Protein 2W6A (pdb70)

Radius of gyration: 25.17 Å; Cα contacts (8 Å, |Δi|>4): 92; chains: 2; bounding box: 71×19×52 Å

Foldseek 3Di:
DDPCPDPAHPVNVVVVVVVVVVVVVVVVVVVVVVVVVVVVVVVVVVVCVVVVVVVVVVPDD/DVVVVVVVVVVVVVVVVVVVVVVVVVVVVVVVVVVVVVVVVVVVVVVVVVVVVVVD

Organism: Rattus norvegicus (NCBI:txid10116)

Sequence (117 aa):
GPLGDGAVTLQEYLELKKKKALATSEAKVQQLMMKKVVNSSSLSDELRKKLQREIHKLQAENLQLRQPPDGAVTTLQQEYLELKKKALATSEAKKVQQLMMKKVVNSSSSLSSDEELRKKLQREIHKKKLQAENLQLRQ

Secondary structure (DSSP, 8-state):
------SS-HHHHHHHHHHHHHHHHHHHHHHHHHHHHHHHHHHHHHHHHHHHHHHHHHH--/-HHHHHHHHHHHHHHHHHHHHHHHHHHHHHHHHHHHHHHHHHHHHHHHHHHHHHT-

CATH classification: 1.20.5.170

InterPro domains:
  IPR001164 Arf GTPase activating protein [PF01412] (5-118)
  IPR001164 Arf GTPase activating protein [PR00405] (8-27)
  IPR001164 Arf GTPase activating protein [PR00405] (27-44)
  IPR001164 Arf GTPase activating protein [PR00405] (48-69)
  IPR001164 Arf GTPase activating protein [PS50115] (1-124)
  IPR001164 Arf GTPase activating protein [SM00105] (1-124)
  IPR002110 Ankyrin repeat [PF12796] (137-226)
  IPR002110 Ankyrin repeat [PS50088] (166-198)
  IPR002110 Ankyrin repeat [SM00248] (132-161)
  IPR002110 Ankyrin repeat [SM00248] (166-195)
  IPR002110 Ankyrin repeat [SM00248] (199-228)
  IPR013724 GIT, Spa2 homology (SHD) domain [PF08518] (273-301)
  IPR013724 GIT, Spa2 homology (SHD) domain [PF08518] (337-365)
  IPR013724 GIT, Spa2 homology (SHD) domain [SM00555] (273-303)
  IPR013724 GIT, Spa2 homology (SHD) domain [SM00555] (337-367)
  IPR022018 ARF GTPase-activating protein GIT1, C-terminal [PF12205] (652-764)
  IPR032352 Arf GTPase-activating protein GIT1/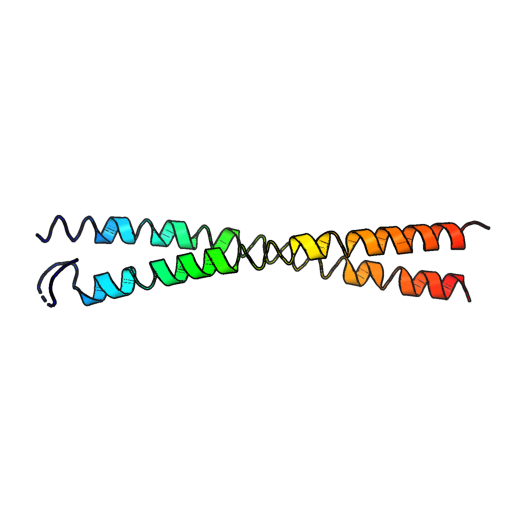2, coiled-coil domain [PF16559] (418-482)
  IPR036770 Ankyrin repeat-containing domain superfamily [G3DSA:1.25.40.20] (127-320)
  IPR036770 Ankyrin repeat-containing domain superfamily [SSF48403] (44-227)
  IPR037278 ARFGAP/RecO-like zinc finger [SSF57863] (5-120)

Solvent-accessible surface area: 8617 Å² total; per-residue (Å²): 69,26,95,98,193,51,86,6,63,61,108,69,23,90,100,6,90,153,40,21,56,85,11,90,60,98,22,129,99,18,106,133,45,13,66,61,42,46,83,76,39,128,108,15,61,120,62,32,109,128,17,91,62,68,13,97,117,63,146,125,175,144,42,63,102,19,65,100,66,33,91,105,23,93,133,41,22,56,95,13,87,64,105,10,109,92,10,76,130,60,38,57,56,25,38,68,78,20,144,93,23,68,137,69,5,98,132,28,89,56,62,3,82,124,81,160,169

GO terms:
  GO:0001771 immunological synapse formation (P, IGI)
  GO:0060996 dendritic spine development (P, IGI)
  GO:0098793 presynapse (C, EXP)
  GO:0098794 postsynapse (C, EXP)
  GO:0045202 synapse (C, EXP)
  GO:0005515 protein binding (F, IPI)
  GO:0005096 GTPase activator activity (F, IDA)
  GO:0048786 presynaptic active zone (C, IDA)
  GO:0060076 excitatory synapse (C, IDA)
  GO:0060077 inhibitory synapse (C, IDA)
  GO:0005768 endosome (C, IDA)
  GO:0014069 postsynaptic density (C, IDA)
  GO:0030425 dendrite (C, IDA)
  GO:0030426 growth cone (C, IDA)
  GO:0031267 small GTPase binding (F, IDA)
  GO:0032991 protein-containing complex (C, IDA)
  GO:0032013 negative regulation of ARF protein signal transduction (P, IDA)
  GO:0008277 regulation of G protein-coupled receptor signaling pathway (P, IDA)
  GO:0071364 cellular response to epidermal growth factor stimulus (P, IDA)
  GO:0005925 focal adhesion (C, TAS)

B-factor: mean 16.36, std 7.7, range [6.08, 68.65]

Structure (mmCIF, N/CA/C/O backbone):
data_2W6A
#
_entry.id   2W6A
#
_cell.length_a   42.927
_cell.length_b   28.962
_cell.length_c   46.262
_cell.angle_alpha   90.00
_cell.angle_beta   96.14
_cell.angle_gamma   90.00
#
_symmetry.space_group_name_H-M   'P 1 21 1'
#
loop_
_entity.id
_entity.type
_entity.pdbx_description
1 polymer 'ARF GTPASE-ACTIVATING PROTEIN GIT1'
2 water water
#
loop_
_atom_site.group_PDB
_atom_site.id
_atom_site.type_symbol
_atom_site.label_atom_id
_atom_site.label_alt_id
_atom_site.label_comp_id
_atom_site.label_asym_id
_atom_site.label_entity_id
_atom_site.label_seq_id
_atom_site.pdbx_PDB_ins_code
_atom_site.Cartn_x
_atom_site.Cartn_y
_atom_site.Cartn_z
_atom_site.occupancy
_atom_site.B_iso_or_equiv
_atom_site.auth_seq_id
_atom_site.auth_comp_id
_atom_site.auth_asym_id
_atom_site.auth_atom_id
_atom_site.pdbx_PDB_model_num
ATOM 1 N N . GLY A 1 1 ? 44.241 8.166 48.225 1.00 35.70 421 GLY A N 1
ATOM 2 C CA . GLY A 1 1 ? 43.631 7.959 49.578 1.00 34.99 421 GLY A CA 1
ATOM 3 C C . GLY A 1 1 ? 44.624 7.434 50.603 1.00 34.28 421 GLY A C 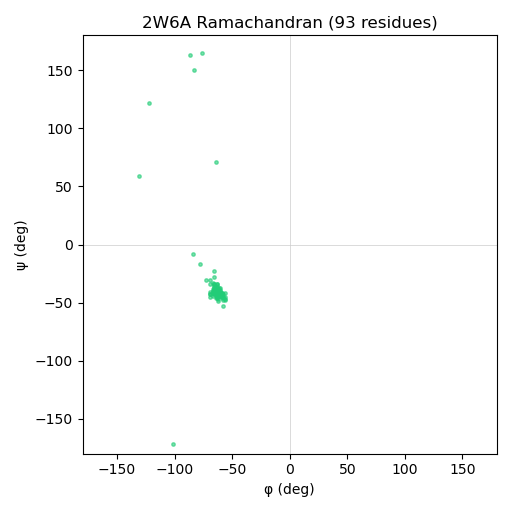1
ATOM 4 O O . GLY A 1 1 ? 45.835 7.405 50.346 1.00 35.34 421 GLY A O 1
ATOM 5 N N . PRO A 1 2 ? 44.125 7.027 51.783 1.00 32.68 422 PRO A N 1
ATOM 6 C CA . PRO A 1 2 ? 44.976 6.504 52.856 1.00 31.23 422 PRO A CA 1
ATOM 7 C C . PRO A 1 2 ? 45.433 5.073 52.565 1.00 29.33 422 PRO A C 1
ATOM 8 O O . PRO A 1 2 ? 44.867 4.407 51.688 1.00 29.55 422 PRO A O 1
ATOM 12 N N . LEU A 1 3 ? 46.446 4.608 53.288 0.50 26.42 423 LEU A N 1
ATOM 13 C CA . LEU A 1 3 ? 46.845 3.204 53.224 0.50 24.04 423 LEU A CA 1
ATOM 14 C C . LEU A 1 3 ? 45.978 2.368 54.154 0.50 23.68 423 LEU A C 1
ATOM 15 O O . LEU A 1 3 ? 45.518 2.848 55.188 0.50 22.26 423 LEU A O 1
ATOM 17 N N . GLY A 1 4 ? 45.776 1.111 53.795 0.50 24.37 424 GLY A N 1
ATOM 18 C CA . GLY A 1 4 ? 45.019 0.185 54.622 0.50 26.19 424 GLY A CA 1
ATOM 19 C C . GLY A 1 4 ? 45.707 -0.066 55.951 0.50 27.42 424 GLY A C 1
ATOM 20 O O . GLY A 1 4 ? 45.048 -0.349 56.949 0.50 27.77 424 GLY A O 1
ATOM 21 N N . ASP A 1 7 ? 46.192 3.742 60.425 1.00 33.83 427 ASP A N 1
ATOM 22 C CA . ASP A 1 7 ? 45.134 3.788 61.425 1.00 33.22 427 ASP A CA 1
ATOM 23 C C . ASP A 1 7 ? 44.687 5.239 61.666 1.00 31.42 427 ASP A C 1
ATOM 24 O O . ASP A 1 7 ? 44.759 5.744 62.793 1.00 32.09 427 ASP A O 1
ATOM 29 N N . GLY A 1 8 ? 44.215 5.900 60.606 1.00 27.88 428 GLY A N 1
ATOM 30 C CA . GLY A 1 8 ? 43.775 7.307 60.703 1.00 23.47 428 GLY A CA 1
ATOM 31 C C . GLY A 1 8 ? 42.267 7.505 60.789 1.00 19.56 428 GLY A C 1
ATOM 32 O O . GLY A 1 8 ? 41.498 6.540 60.879 1.00 19.30 428 GLY A O 1
ATOM 33 N N . ALA A 1 9 ? 41.845 8.768 60.704 1.00 15.40 429 ALA A N 1
ATOM 34 C CA . ALA A 1 9 ? 40.446 9.155 60.815 1.00 14.03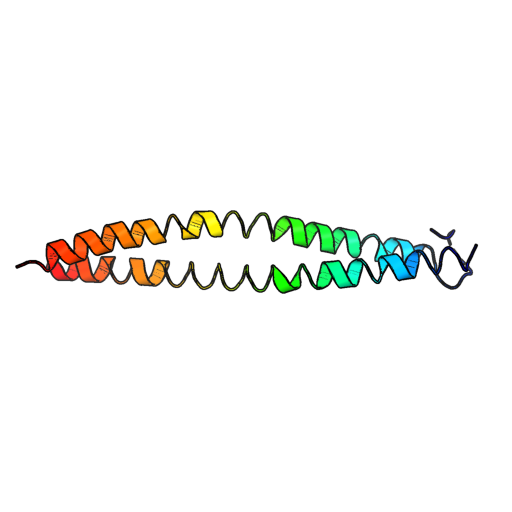 429 ALA A CA 1
ATOM 35 C C . ALA A 1 9 ? 39.602 8.622 59.652 1.00 13.28 429 ALA A C 1
ATOM 36 O O . ALA A 1 9 ? 38.399 8.429 59.804 1.00 14.18 429 ALA A O 1
ATOM 38 N N . VAL A 1 10 ? 40.219 8.428 58.489 1.00 11.92 430 VAL A N 1
ATOM 39 C CA . VAL A 1 10 ? 39.566 7.884 57.290 1.00 11.28 430 VAL A CA 1
ATOM 40 C C . VAL A 1 10 ? 40.333 6.638 56.896 1.00 10.56 430 VAL A C 1
ATOM 41 O O . VAL A 1 10 ? 41.552 6.688 56.649 1.00 12.23 430 VAL A O 1
ATOM 45 N N . THR A 1 11 ? 39.638 5.511 56.842 1.00 10.24 431 THR A N 1
ATOM 46 C CA . THR A 1 11 ? 40.306 4.271 56.431 1.00 10.80 431 THR A CA 1
ATOM 47 C C . THR A 1 11 ? 40.292 4.135 54.912 1.00 10.12 431 THR A C 1
ATOM 48 O O . THR A 1 11 ? 39.491 4.782 54.207 1.00 9.95 431 THR A O 1
ATOM 52 N N . LEU A 1 12 ? 41.146 3.269 54.393 1.00 10.56 432 LEU A N 1
ATOM 53 C CA . LEU A 1 12 ? 41.123 3.012 52.935 1.00 11.17 432 LEU A CA 1
ATOM 54 C C . LEU A 1 12 ? 39.748 2.465 52.536 1.00 10.89 432 LEU A C 1
ATOM 55 O O . LEU A 1 12 ? 39.180 2.905 51.519 1.00 10.90 432 LEU A O 1
ATOM 60 N N . GLN A 1 13 ? 39.161 1.609 53.367 1.00 10.67 433 GLN A N 1
ATOM 61 C CA . GLN A 1 13 ? 37.847 1.038 53.038 1.00 11.12 433 GLN A CA 1
ATOM 62 C C . GLN A 1 13 ? 36.788 2.140 52.938 1.00 10.42 433 GLN A C 1
ATOM 63 O O . GLN A 1 13 ? 35.972 2.164 52.007 1.00 10.56 433 GLN A O 1
ATOM 69 N N . GLU A 1 14 ? 36.805 3.082 53.873 1.00 10.21 434 GLU A N 1
ATOM 70 C CA . GLU A 1 14 ? 35.856 4.224 53.806 1.00 9.79 434 GLU A CA 1
ATOM 71 C C . GLU A 1 14 ? 36.057 5.009 52.533 1.00 9.50 434 GLU A C 1
ATOM 72 O O . GLU A 1 14 ? 35.077 5.401 51.877 1.00 10.07 434 GLU A O 1
ATOM 78 N N . TYR A 1 15 ? 37.309 5.275 52.193 1.00 9.52 435 TYR A N 1
ATOM 79 C CA . TYR A 1 15 ? 37.616 6.048 51.007 1.00 9.42 435 TYR A CA 1
ATOM 80 C C . TYR A 1 15 ? 37.117 5.329 49.756 1.00 8.76 435 TYR A C 1
ATOM 81 O O . TYR A 1 15 ? 36.441 5.933 48.915 1.00 9.60 435 TYR A O 1
ATOM 90 N N . LEU A 1 16 ? 37.398 4.038 49.638 1.00 9.34 436 LEU A N 1
ATOM 91 C CA . LEU A 1 16 ? 36.962 3.282 48.462 1.00 9.56 436 LEU A CA 1
ATOM 92 C C . LEU A 1 16 ? 35.439 3.189 48.381 1.00 9.72 436 LEU A C 1
ATOM 93 O O . LEU A 1 16 ? 34.864 3.290 47.270 1.00 10.16 436 LEU A O 1
ATOM 98 N N . GLU A 1 17 ? 34.780 2.978 49.522 1.00 10.05 437 GLU A N 1
ATOM 99 C CA . GLU A 1 17 ? 33.307 2.933 49.517 1.00 10.84 437 GLU A CA 1
ATOM 100 C C . GLU A 1 17 ? 32.703 4.250 49.070 1.00 10.21 437 GLU A C 1
ATOM 101 O O . GLU A 1 17 ? 31.684 4.257 48.342 1.00 10.57 437 GLU A O 1
ATOM 107 N N . LEU A 1 18 ? 33.306 5.369 49.480 1.00 9.82 438 LEU A N 1
ATOM 108 C CA . LEU A 1 18 ? 32.800 6.681 49.067 1.00 8.86 438 LEU A CA 1
ATOM 109 C C . LEU A 1 18 ? 33.038 6.901 47.569 1.00 9.45 438 LEU A C 1
ATOM 110 O O . LEU A 1 18 ? 32.145 7.374 46.851 1.00 10.05 438 LEU A O 1
ATOM 115 N N . LYS A 1 19 ? 34.205 6.540 47.060 1.00 9.41 439 LYS A N 1
ATOM 116 C CA . LYS A 1 19 ? 34.437 6.683 45.623 1.00 10.06 439 LYS A CA 1
ATOM 117 C C . LYS A 1 19 ? 33.444 5.839 44.836 1.00 10.25 439 LYS A C 1
ATOM 118 O O . LYS A 1 19 ? 32.969 6.287 43.777 1.00 11.57 439 LYS A O 1
ATOM 124 N N . LYS A 1 20 ? 33.107 4.654 45.340 1.00 10.16 440 LYS A N 1
ATOM 125 C CA A LYS A 1 20 ? 32.166 3.821 44.602 0.35 10.15 440 LYS A CA 1
ATOM 126 C CA B LYS A 1 20 ? 32.128 3.750 44.699 0.35 10.65 440 LYS A CA 1
ATOM 127 C CA C LYS A 1 20 ? 32.146 3.785 44.650 0.30 10.65 440 LYS A CA 1
ATOM 128 C C . LYS A 1 20 ? 30.755 4.405 44.698 1.00 10.92 440 LYS A C 1
ATOM 129 O O . LYS A 1 20 ? 30.017 4.357 43.718 1.00 11.58 440 LYS A O 1
ATOM 145 N N . ALA A 1 21 ? 30.392 4.978 45.839 1.00 10.62 441 ALA A N 1
ATOM 146 C CA . ALA A 1 21 ? 29.063 5.590 45.959 1.00 9.81 441 ALA A CA 1
ATOM 147 C C . ALA A 1 21 ? 28.952 6.765 44.999 1.00 9.99 441 ALA A C 1
ATOM 148 O O . ALA A 1 21 ? 27.889 6.984 44.391 1.00 10.63 441 ALA A O 1
ATOM 150 N N . LEU A 1 22 ? 30.005 7.562 44.874 1.00 10.54 442 LEU A N 1
ATOM 151 C CA . LEU A 1 22 ? 29.992 8.681 43.925 1.00 10.24 442 LEU A CA 1
ATOM 152 C C . LEU A 1 22 ? 29.917 8.171 42.483 1.00 10.75 442 LEU A C 1
ATOM 153 O O . LEU A 1 22 ? 29.145 8.697 41.668 1.00 11.75 442 LEU A O 1
ATOM 158 N N . ALA A 1 23 ? 30.674 7.132 42.148 1.00 11.44 443 ALA A N 1
ATOM 159 C CA . ALA A 1 23 ? 30.619 6.594 40.782 1.00 10.41 443 ALA A CA 1
ATOM 160 C C . ALA A 1 23 ? 29.209 6.068 40.473 1.00 10.96 443 ALA A C 1
ATOM 161 O O . ALA A 1 23 ? 28.699 6.247 39.348 1.00 12.55 443 ALA A O 1
ATOM 163 N N . THR A 1 24 ? 28.611 5.409 41.453 1.00 11.00 444 THR A N 1
ATOM 164 C CA . THR A 1 24 ? 27.246 4.863 41.319 1.00 11.16 444 THR A CA 1
ATOM 165 C C . THR A 1 24 ? 26.250 5.994 41.089 1.00 11.21 444 THR A C 1
ATOM 166 O O . THR A 1 24 ? 25.368 5.905 40.197 1.00 12.38 444 THR A O 1
ATOM 170 N N . SER A 1 25 ? 26.392 7.082 41.830 1.00 11.24 445 SER A N 1
ATOM 171 C CA . SER A 1 25 ? 25.478 8.217 41.692 1.00 11.46 445 SER A CA 1
ATOM 172 C C . SER A 1 25 ? 25.682 8.899 40.363 1.00 11.64 445 SER A C 1
ATOM 173 O O . SER A 1 25 ? 24.705 9.236 39.698 1.00 11.83 445 SER A O 1
ATOM 176 N N . GLU A 1 26 ? 26.913 9.103 39.926 1.00 11.95 446 GLU A N 1
ATOM 177 C CA . GLU A 1 26 ? 27.184 9.651 38.605 1.00 12.65 446 GLU A CA 1
ATOM 178 C C . GLU A 1 26 ? 26.637 8.770 37.485 1.00 12.55 446 GLU A C 1
ATOM 179 O O . GLU A 1 26 ? 26.096 9.284 36.487 1.00 13.31 446 GLU A O 1
ATOM 185 N N . ALA A 1 27 ? 26.767 7.454 37.635 1.00 12.61 447 ALA A N 1
ATOM 186 C CA . ALA A 1 27 ? 26.233 6.554 36.603 1.00 12.38 447 ALA A CA 1
ATOM 187 C C . ALA A 1 27 ? 24.715 6.720 36.519 1.00 13.01 447 ALA A C 1
ATOM 188 O O . ALA A 1 27 ? 24.126 6.689 35.426 1.00 14.13 447 ALA A O 1
ATOM 190 N N . LYS A 1 28 ? 24.069 6.852 37.670 1.00 12.38 448 LYS A N 1
ATOM 191 C CA . LYS A 1 28 ? 22.609 7.020 37.706 1.00 12.58 448 LYS A CA 1
ATOM 192 C C . LYS A 1 28 ? 22.226 8.332 37.058 1.00 12.42 448 LYS A C 1
ATOM 193 O O . LYS A 1 28 ? 21.220 8.386 36.336 1.00 12.76 448 LYS A O 1
ATOM 199 N N . VAL A 1 29 ? 22.974 9.407 37.271 1.00 12.03 449 VAL A N 1
ATOM 200 C CA . VAL A 1 29 ? 22.688 10.669 36.575 1.00 12.44 449 VAL A CA 1
ATOM 201 C C . VAL A 1 29 ? 22.761 10.445 35.065 1.00 13.63 449 VAL A C 1
ATOM 202 O O . VAL A 1 29 ? 21.860 10.866 34.324 1.00 13.18 449 VAL A O 1
ATOM 206 N N . GLN A 1 30 ? 23.778 9.745 34.585 1.00 13.63 450 GLN A N 1
ATOM 207 C CA . GLN A 1 30 ? 23.950 9.533 33.155 1.00 14.33 450 GLN A CA 1
ATOM 208 C C . GLN A 1 30 ? 22.786 8.711 32.613 1.00 13.43 450 GLN A C 1
ATOM 209 O O . GLN A 1 30 ? 22.271 9.011 31.522 1.00 14.22 450 GLN A O 1
ATOM 215 N N . GLN A 1 31 ? 22.369 7.683 33.348 1.00 12.83 451 GLN A N 1
ATOM 216 C CA . GLN A 1 31 ? 21.269 6.841 32.890 1.00 13.44 451 GLN A CA 1
ATOM 217 C C . GLN A 1 31 ? 19.974 7.642 32.879 1.00 12.90 451 GLN A C 1
ATOM 218 O O . GLN A 1 31 ? 19.181 7.533 31.919 1.00 13.56 451 GLN A O 1
ATOM 224 N N . LEU A 1 32 ? 19.736 8.452 33.906 1.00 11.75 452 LEU A N 1
ATOM 225 C CA . LEU A 1 32 ? 18.545 9.318 33.928 1.00 11.85 452 LEU A CA 1
ATOM 226 C C . LEU A 1 32 ? 18.536 10.247 32.745 1.00 11.86 452 LEU A C 1
ATOM 227 O O . LEU A 1 32 ? 17.463 10.504 32.156 1.00 11.63 452 LEU A O 1
ATOM 232 N N . MET A 1 33 ? 19.669 10.816 32.378 1.00 12.24 453 MET A N 1
ATOM 233 C CA A MET A 1 33 ? 19.704 11.728 31.253 0.50 13.66 453 MET A CA 1
ATOM 234 C CA B MET A 1 33 ? 19.750 11.731 31.239 0.50 12.37 453 MET A CA 1
ATOM 235 C C . MET A 1 33 ? 19.414 10.997 29.941 1.00 13.10 453 MET A C 1
ATOM 236 O O . MET A 1 33 ? 18.729 11.525 29.069 1.00 13.18 453 MET A O 1
ATOM 245 N N . LYS A 1 34 ? 19.901 9.775 29.804 1.00 12.92 454 LYS A N 1
ATOM 246 C CA A LYS A 1 34 ? 19.629 8.984 28.601 0.50 13.05 454 LYS A CA 1
ATOM 247 C CA B LYS A 1 34 ? 19.637 8.928 28.643 0.50 13.16 454 LYS A CA 1
ATOM 248 C C . LYS A 1 34 ? 18.142 8.617 28.521 1.00 12.50 454 LYS A C 1
ATOM 249 O O . LYS A 1 34 ? 17.517 8.806 27.465 1.00 13.26 454 LYS A O 1
ATOM 260 N N . VAL A 1 35 ? 17.561 8.117 29.605 1.00 11.59 455 VAL A N 1
ATOM 261 C CA A VAL A 1 35 ? 16.155 7.775 29.584 0.70 12.36 455 VAL A CA 1
ATOM 262 C CA B VAL A 1 35 ? 16.131 7.784 29.653 0.30 10.67 455 VAL A CA 1
ATOM 263 C C . VAL A 1 35 ? 15.303 9.043 29.384 1.00 11.62 455 VAL A C 1
ATOM 264 O O . VAL A 1 35 ? 14.375 9.041 28.567 1.00 11.38 455 VAL A O 1
ATOM 271 N N . ASN A 1 36 ? 15.632 10.146 30.049 1.00 10.81 456 ASN A N 1
ATOM 272 C CA . ASN A 1 36 ? 14.822 11.360 29.873 1.00 11.77 456 ASN A CA 1
ATOM 273 C C . ASN A 1 36 ? 14.883 11.852 28.423 1.00 12.12 456 ASN A C 1
ATOM 274 O O . ASN A 1 36 ? 13.875 12.322 27.891 1.00 12.37 456 ASN A O 1
ATOM 279 N N . SER A 1 37 ? 16.004 11.722 27.740 1.00 12.88 457 SER A N 1
ATOM 280 C CA . SER A 1 37 ? 16.109 12.078 26.317 1.00 13.49 457 SER A CA 1
ATOM 281 C C . SER A 1 37 ? 15.192 11.198 25.483 1.00 13.28 457 SER A C 1
ATOM 282 O O . SER A 1 37 ? 14.471 11.706 24.608 1.00 14.49 457 SER A O 1
ATOM 285 N N . SER A 1 38 ? 15.199 9.896 25.731 1.00 12.90 458 SER A N 1
ATOM 286 C CA A SER A 1 38 ? 14.314 8.988 25.016 0.50 13.14 458 SER A CA 1
ATOM 287 C CA B SER A 1 38 ? 14.313 8.967 25.033 0.50 13.32 458 SER A CA 1
ATOM 288 C C . SER A 1 38 ? 12.854 9.358 25.253 1.00 13.34 458 SER A C 1
ATOM 289 O O . SER A 1 38 ? 12.071 9.447 24.299 1.00 14.13 458 SER A O 1
ATOM 294 N N . LEU A 1 39 ? 12.480 9.589 26.506 1.00 11.57 459 LEU A N 1
ATOM 295 C CA . LEU A 1 39 ? 11.110 9.958 26.841 1.00 11.62 459 LEU A CA 1
ATOM 296 C C . LEU A 1 39 ? 10.720 11.271 26.217 1.00 11.53 459 LEU A C 1
ATOM 297 O O . LEU A 1 39 ? 9.538 11.461 25.847 1.00 11.14 459 LEU A O 1
ATOM 302 N N . SER A 1 40 ? 11.639 12.208 26.092 1.00 11.32 460 SER A N 1
ATOM 303 C CA . SER A 1 40 ? 11.334 13.509 25.506 1.00 12.64 460 SER A CA 1
ATOM 304 C C . SER A 1 40 ? 11.067 13.365 24.012 1.00 12.86 460 SER A C 1
ATOM 305 O O . SER A 1 40 ? 10.191 14.052 23.436 1.00 12.99 460 SER A O 1
ATOM 308 N N . ASP A 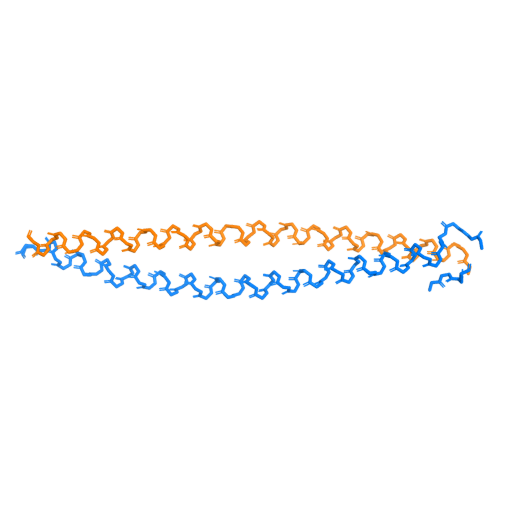1 41 ? 11.746 12.452 23.345 1.00 13.08 461 ASP A N 1
ATOM 309 C CA . ASP A 1 41 ? 11.501 12.200 21.920 1.00 14.21 461 ASP A CA 1
ATOM 310 C C . ASP A 1 41 ? 10.121 11.541 21.779 1.00 12.90 461 ASP A C 1
ATOM 311 O O . ASP A 1 41 ? 9.329 11.877 20.861 1.00 14.39 461 ASP A O 1
ATOM 316 N N . GLU A 1 42 ? 9.810 10.619 22.687 1.00 12.23 462 GLU A N 1
ATOM 317 C CA . GLU A 1 42 ? 8.512 9.907 22.664 1.00 12.88 462 GLU A CA 1
ATOM 318 C C . GLU A 1 42 ? 7.384 10.896 22.885 1.00 11.89 462 GLU A C 1
ATOM 319 O O . GLU A 1 42 ? 6.281 10.761 22.312 1.00 11.75 462 GLU A O 1
ATOM 325 N N . LEU A 1 43 ? 7.588 11.883 23.745 1.00 10.84 463 LEU A N 1
ATOM 326 C CA . LEU A 1 43 ? 6.569 12.896 24.020 1.00 10.92 463 LEU A CA 1
ATOM 327 C C . LEU A 1 43 ? 6.163 13.568 22.728 1.00 10.54 463 LEU A C 1
ATOM 328 O O . LEU A 1 43 ? 4.968 13.782 22.473 1.00 9.90 463 LEU A O 1
ATOM 333 N N . ARG A 1 44 ? 7.129 13.954 21.916 1.00 10.52 464 ARG A N 1
ATOM 334 C CA . ARG A 1 44 ? 6.819 14.665 20.671 1.00 10.08 464 ARG A CA 1
ATOM 335 C C . ARG A 1 44 ? 6.030 13.783 19.698 1.00 10.22 464 ARG A C 1
ATOM 336 O O . ARG A 1 44 ? 5.138 14.272 18.971 1.00 11.16 464 ARG A O 1
ATOM 344 N N . LYS A 1 45 ? 6.352 12.489 19.677 1.00 10.02 465 LYS A N 1
ATOM 345 C CA A LYS A 1 45 ? 5.646 11.559 18.802 0.30 9.86 465 LYS A CA 1
ATOM 346 C CA B LYS A 1 45 ? 5.639 11.547 18.800 0.70 10.94 465 LYS A CA 1
ATOM 347 C C . LYS A 1 45 ? 4.198 11.422 19.243 1.00 9.77 465 LYS A C 1
ATOM 348 O O . LYS A 1 45 ? 3.286 11.461 18.399 1.00 10.66 465 LYS A O 1
ATOM 359 N N . LEU A 1 46 ? 3.959 11.266 20.538 1.00 8.94 466 LEU A N 1
ATOM 360 C CA . LEU A 1 46 ? 2.595 11.148 21.013 1.00 9.12 466 LEU A CA 1
ATOM 361 C C . LEU A 1 46 ? 1.808 12.436 20.798 1.00 8.21 466 LEU A C 1
ATOM 362 O O . LEU A 1 46 ? 0.613 12.388 20.507 1.00 9.05 466 LEU A O 1
ATOM 367 N N . GLN A 1 47 ? 2.448 13.591 20.940 1.00 8.20 467 GLN A N 1
ATOM 368 C CA . GLN A 1 47 ? 1.759 14.841 20.672 1.00 7.99 467 GLN A CA 1
ATOM 369 C C . GLN A 1 47 ? 1.330 14.889 19.213 1.00 8.34 467 GLN A C 1
ATOM 370 O O . GLN A 1 47 ? 0.215 15.328 18.893 1.00 9.21 467 GLN A O 1
ATOM 376 N N . ARG A 1 48 ? 2.186 14.450 18.315 1.00 9.16 468 ARG A N 1
ATOM 377 C CA . ARG A 1 48 ? 1.836 14.418 16.896 1.00 8.86 468 ARG A CA 1
ATOM 378 C C . ARG A 1 48 ? 0.666 13.477 16.603 1.00 8.59 468 ARG A C 1
ATOM 379 O O . ARG A 1 48 ? -0.144 13.756 15.725 1.00 9.74 468 ARG A O 1
ATOM 387 N N . GLU A 1 49 ? 0.561 12.374 17.343 1.00 8.36 469 GLU A N 1
ATOM 388 C CA . GLU A 1 49 ? -0.562 11.456 17.184 1.00 9.21 469 GLU A CA 1
ATOM 389 C C . GLU A 1 49 ? -1.858 12.145 17.615 1.00 9.17 469 GLU A C 1
ATOM 390 O O . GLU A 1 49 ? -2.897 11.961 16.981 1.00 9.68 469 GLU A O 1
ATOM 396 N N . ILE A 1 50 ? -1.823 12.960 18.674 1.00 9.19 470 ILE A N 1
ATOM 397 C CA . ILE A 1 50 ? -2.993 13.769 19.016 1.00 8.89 470 ILE A CA 1
ATOM 398 C C . ILE A 1 50 ? -3.315 14.740 17.880 1.00 8.27 470 ILE A C 1
ATOM 399 O O . ILE A 1 50 ? -4.489 14.918 17.532 1.00 9.16 470 ILE A O 1
ATOM 404 N N . HIS A 1 51 ? -2.304 15.357 17.259 1.00 8.25 471 HIS A N 1
ATOM 405 C CA . HIS A 1 51 ? -2.602 16.306 16.149 1.00 8.26 471 HIS A CA 1
ATOM 406 C C . HIS A 1 51 ? -3.356 15.574 15.045 1.00 8.47 471 HIS A C 1
ATOM 407 O O . HIS A 1 51 ? -4.304 16.095 14.498 1.00 9.21 471 HIS A O 1
ATOM 414 N N . LYS A 1 52 ? -2.879 14.386 14.721 1.00 8.41 472 LYS A N 1
ATOM 415 C CA . LYS A 1 52 ? -3.476 13.557 13.694 1.00 8.05 472 LYS A CA 1
ATOM 416 C C . LYS A 1 52 ? -4.945 13.267 14.026 1.00 8.72 472 LYS A C 1
ATOM 417 O O . LYS A 1 52 ? -5.851 13.4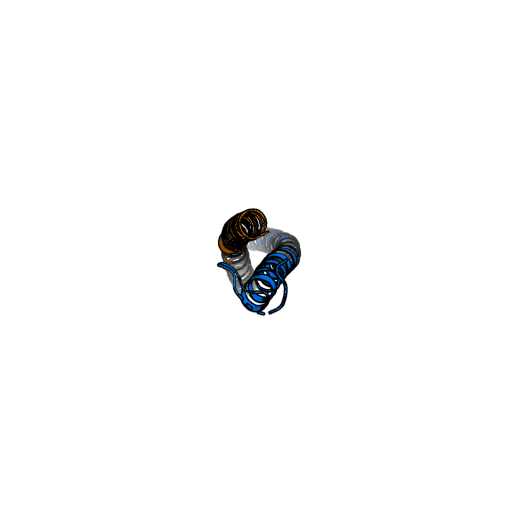88 13.210 1.00 9.50 472 LYS A O 1
ATOM 423 N N . LEU A 1 53 ? -5.191 12.762 15.227 1.00 8.46 473 LEU A N 1
ATOM 424 C CA . LEU A 1 53 ? -6.549 12.358 15.603 1.00 8.23 473 LEU A CA 1
ATOM 425 C C . LEU A 1 53 ? -7.486 13.538 15.848 1.00 9.23 473 LEU A C 1
ATOM 426 O O . LEU A 1 53 ? -8.711 13.394 15.646 1.00 9.45 473 LEU A O 1
ATOM 431 N N . GLN A 1 54 ? -6.943 14.675 16.318 1.00 8.58 474 GLN A N 1
ATOM 432 C CA . GLN A 1 54 ? -7.750 15.863 16.507 1.00 8.96 474 GLN A CA 1
ATOM 433 C C . GLN A 1 54 ? -8.246 16.369 15.150 1.00 9.35 474 GLN A C 1
ATOM 434 O O . GLN A 1 54 ? -9.431 16.738 14.998 1.00 9.45 474 GLN A O 1
ATOM 440 N N . ALA A 1 55 ? -7.371 16.369 14.147 1.00 9.31 475 ALA A N 1
ATOM 441 C CA . ALA A 1 55 ? -7.779 16.796 12.812 1.00 9.66 475 ALA A CA 1
ATOM 442 C C . ALA A 1 55 ? -8.891 15.881 12.287 1.00 9.46 475 ALA A C 1
ATOM 443 O O . ALA A 1 55 ? -9.869 16.369 11.687 1.00 10.41 475 ALA A O 1
ATOM 445 N N . GLU A 1 56 ? -8.749 14.580 12.499 1.00 9.30 476 GLU A N 1
ATOM 446 C CA . GLU A 1 56 ? -9.779 13.620 12.046 1.00 10.07 476 GLU A CA 1
ATOM 447 C C . GLU A 1 56 ? -11.073 13.896 12.784 1.00 9.16 476 GLU A C 1
ATOM 448 O O . GLU A 1 56 ? -12.176 13.902 12.187 1.00 10.97 476 GLU A O 1
ATOM 454 N N . ASN A 1 57 ? -10.974 14.097 14.099 1.00 9.60 477 ASN A N 1
ATOM 455 C CA . ASN A 1 57 ? -12.172 14.331 14.919 1.00 10.14 477 ASN A CA 1
ATOM 456 C C . ASN A 1 57 ? -12.946 15.550 14.416 1.00 9.42 477 ASN A C 1
ATOM 457 O O . ASN A 1 57 ? -14.189 15.522 14.292 1.00 10.00 477 ASN A O 1
ATOM 462 N N . LEU A 1 58 ? -12.220 16.614 14.131 1.00 9.59 478 LEU A N 1
ATOM 463 C CA . LEU A 1 58 ? -12.865 17.859 13.695 1.00 9.95 478 LEU A CA 1
ATOM 464 C C . LEU A 1 58 ? -13.526 17.692 12.324 1.00 10.52 478 LEU A C 1
ATOM 465 O O . LEU A 1 58 ? -14.602 18.239 12.068 1.00 12.26 478 LEU A O 1
ATOM 470 N N . GLN A 1 59 ? -12.889 16.952 11.433 1.00 11.18 479 GLN A N 1
ATOM 471 C CA . GLN A 1 59 ? -13.519 16.688 10.108 1.00 12.64 479 GLN A CA 1
ATOM 472 C C . GLN A 1 59 ? -14.779 15.818 10.266 1.00 12.24 479 GLN A C 1
ATOM 473 O O . GLN A 1 59 ? -15.817 16.105 9.641 1.00 13.20 479 GLN A O 1
ATOM 479 N N . LEU A 1 60 ? -14.736 14.822 11.151 1.00 12.07 480 LEU A N 1
ATOM 480 C CA . LEU A 1 60 ? -15.880 13.937 11.359 1.00 12.13 480 LEU A CA 1
ATOM 481 C C . LEU A 1 60 ? -17.042 14.713 11.945 1.00 13.21 480 LEU A C 1
ATOM 482 O O . LEU A 1 60 ? -18.199 14.391 11.637 1.00 15.46 480 LEU A O 1
ATOM 487 N N . ARG A 1 61 ? -16.779 15.713 12.786 1.00 13.59 481 ARG A N 1
ATOM 488 C CA . ARG A 1 61 ? -17.854 16.489 13.431 1.00 14.93 481 ARG A CA 1
ATOM 489 C C . ARG A 1 61 ? -18.467 17.500 12.503 1.00 15.73 481 ARG A C 1
ATOM 490 O O . ARG A 1 61 ? -19.562 17.999 12.799 1.00 17.56 481 ARG A O 1
ATOM 498 N N . GLN A 1 62 ? -17.794 17.812 11.404 1.00 17.44 482 GLN A N 1
ATOM 499 C CA . GLN A 1 62 ? -18.263 18.893 10.535 1.00 20.13 482 GLN A CA 1
ATOM 500 C C . GLN A 1 62 ? -19.432 18.292 9.791 1.00 20.44 482 GLN A C 1
ATOM 501 O O . GLN A 1 62 ? -19.268 17.245 9.188 1.00 21.03 482 GLN A O 1
ATOM 507 N N A PRO A 1 63 ? -20.631 18.911 9.896 0.50 21.22 483 PRO A N 1
ATOM 508 N N B PRO A 1 63 ? -20.608 18.956 9.819 0.50 21.03 483 PRO A N 1
ATOM 509 C CA A PRO A 1 63 ? -21.844 18.328 9.319 0.50 21.40 483 PRO A CA 1
ATOM 510 C CA B PRO A 1 63 ? -21.714 18.538 8.964 0.50 21.20 483 PRO A CA 1
ATOM 511 C C A PRO A 1 63 ? -21.798 18.300 7.789 0.50 22.27 483 PRO A C 1
ATOM 512 C C B PRO A 1 63 ? -21.328 18.491 7.481 0.50 21.42 483 PRO A C 1
ATOM 513 O O A PRO A 1 63 ? -22.535 17.537 7.161 0.50 22.62 483 PRO A O 1
ATOM 514 O O B PRO A 1 63 ? -20.668 19.401 6.988 0.50 21.59 483 PRO A O 1
ATOM 521 N N . ASP B 1 7 ? 49.305 11.893 54.751 1.00 27.98 427 ASP B N 1
ATOM 522 C CA . ASP B 1 7 ? 49.008 12.733 55.932 1.00 26.49 427 ASP B CA 1
ATOM 523 C C . ASP B 1 7 ? 47.517 12.826 56.200 1.00 23.96 427 ASP B C 1
ATOM 524 O O . ASP B 1 7 ? 46.698 13.056 55.292 1.00 23.09 427 ASP B O 1
ATOM 529 N N . GLY B 1 8 ? 47.173 12.661 57.466 1.00 22.09 428 GLY B N 1
ATOM 530 C CA . GLY B 1 8 ? 45.790 12.500 57.890 1.00 19.11 428 GLY B CA 1
ATOM 531 C C . GLY B 1 8 ? 44.920 13.719 57.676 1.00 17.60 428 GLY B C 1
ATOM 532 O O . GLY B 1 8 ? 43.748 13.580 57.386 1.00 16.31 428 GLY B O 1
ATOM 533 N N . ALA B 1 9 ? 45.470 14.914 57.811 1.00 16.58 429 ALA B N 1
ATOM 534 C CA . ALA B 1 9 ? 44.687 16.128 57.580 1.00 17.32 429 ALA B CA 1
ATOM 535 C C . ALA B 1 9 ? 44.306 16.231 56.107 1.00 16.35 429 ALA B C 1
ATOM 536 O O . ALA B 1 9 ? 43.178 16.622 55.776 1.00 16.88 429 ALA B O 1
ATOM 538 N N . VAL B 1 10 ? 45.236 15.880 55.222 1.00 15.33 430 VAL B N 1
ATOM 539 C CA . VAL B 1 10 ? 44.993 15.974 53.773 1.00 15.19 430 VAL B CA 1
ATOM 540 C C . VAL B 1 10 ? 43.945 14.909 53.402 1.00 13.30 430 VAL B C 1
ATOM 541 O O . VAL B 1 10 ? 42.991 15.188 52.671 1.00 13.54 430 VAL B O 1
ATOM 545 N N . THR B 1 11 ? 44.097 13.692 53.900 1.00 12.50 431 THR B N 1
ATOM 546 C CA A THR B 1 11 ? 43.110 12.671 53.560 0.30 12.15 431 THR B CA 1
ATOM 547 C CA B THR B 1 11 ? 43.139 12.633 53.646 0.70 12.23 431 THR B CA 1
ATOM 548 C C . THR B 1 11 ? 41.728 13.003 54.116 1.00 11.34 431 THR B C 1
ATOM 549 O O . THR B 1 11 ? 40.738 12.751 53.436 1.00 11.43 431 THR B O 1
ATOM 556 N N . LEU B 1 12 ? 41.634 13.574 55.312 1.00 10.49 432 LEU B N 1
ATOM 557 C CA . LEU B 1 12 ? 40.344 14.035 55.792 1.00 10.11 432 LEU B CA 1
ATOM 558 C C . LEU B 1 12 ? 39.698 15.021 54.831 1.00 10.10 432 LEU B C 1
ATOM 559 O O . LEU B 1 12 ? 38.518 14.872 54.485 1.00 10.70 432 LEU B O 1
ATOM 564 N N . GLN B 1 13 ? 40.461 16.005 54.389 1.00 10.14 433 GLN B N 1
ATOM 565 C CA A GLN B 1 13 ? 39.971 17.030 53.461 0.20 10.41 433 GLN B CA 1
ATOM 566 C CA B GLN B 1 13 ? 39.890 17.021 53.507 0.80 10.64 433 GLN B CA 1
ATOM 567 C C . GLN B 1 13 ? 39.467 16.394 52.182 1.00 10.66 433 GLN B C 1
ATOM 568 O O . GLN B 1 13 ? 38.412 16.747 51.662 1.00 10.73 433 GLN B O 1
ATOM 579 N N . GLU B 1 14 ? 40.242 15.460 51.671 1.00 10.16 434 GLU B N 1
ATOM 580 C CA . GLU B 1 14 ? 39.875 14.800 50.404 1.00 11.18 434 GLU B CA 1
ATOM 581 C C . GLU B 1 14 ? 38.548 14.061 50.573 1.00 10.14 434 GLU B C 1
ATOM 582 O O . GLU B 1 14 ? 37.665 14.103 49.703 1.00 10.66 434 GLU B O 1
ATOM 588 N N 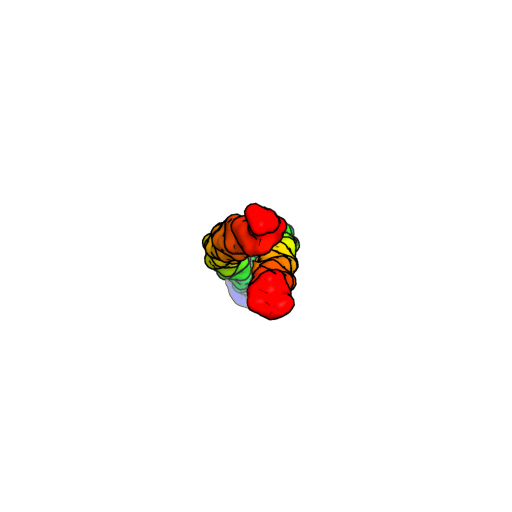. TYR B 1 15 ? 38.404 13.354 51.687 1.00 9.16 435 TYR B N 1
ATOM 589 C CA . TYR B 1 15 ? 37.203 12.607 51.987 1.00 8.86 435 TYR B CA 1
ATOM 590 C C . TYR B 1 15 ? 36.007 13.539 52.108 1.00 9.09 435 TYR B C 1
ATOM 591 O O . TYR B 1 15 ? 34.943 13.258 51.553 1.00 9.77 435 TYR B O 1
ATOM 600 N N . LEU B 1 16 ? 36.149 14.628 52.871 1.00 8.65 436 LEU B N 1
ATOM 601 C CA . LEU B 1 16 ? 35.041 15.579 53.009 1.00 8.64 436 LEU B CA 1
ATOM 602 C C . LEU B 1 16 ? 34.626 16.218 51.692 1.00 9.36 436 LEU B C 1
ATOM 603 O O . LEU B 1 16 ? 33.419 16.441 51.462 1.00 9.65 436 LEU B O 1
ATOM 608 N N . GLU B 1 17 ? 35.592 16.513 50.818 1.00 9.15 437 GLU B N 1
ATOM 609 C CA . GLU B 1 17 ? 35.235 17.060 49.496 1.00 9.76 437 GLU B CA 1
ATOM 610 C C . GLU B 1 17 ? 34.454 16.007 48.702 1.00 9.37 437 GLU B C 1
ATOM 611 O O . GLU B 1 17 ? 33.539 16.375 47.952 1.00 10.99 437 GLU B O 1
ATOM 617 N N . LEU B 1 18 ? 34.858 14.741 48.772 1.00 8.61 438 LEU B N 1
ATOM 618 C CA . LEU B 1 18 ? 34.126 13.677 48.098 1.00 8.99 438 LEU B CA 1
ATOM 619 C C . LEU B 1 18 ? 32.713 13.552 48.652 1.00 9.62 438 LEU B C 1
ATOM 620 O O . LEU B 1 18 ? 31.764 13.315 47.885 1.00 10.46 438 LEU B O 1
ATOM 625 N N . LYS B 1 19 ? 32.552 13.673 49.971 1.00 9.40 439 LYS B N 1
ATOM 626 C CA . LYS B 1 19 ? 31.197 13.633 50.550 1.00 9.27 439 LYS B CA 1
ATOM 627 C C . LYS B 1 19 ? 30.325 14.756 50.022 1.00 9.42 439 LYS B C 1
ATOM 628 O O . LYS B 1 19 ? 29.132 14.538 49.746 1.00 10.83 439 LYS B O 1
ATOM 634 N N . LYS B 1 20 ? 30.887 15.955 49.909 1.00 10.39 440 LYS B N 1
ATOM 635 C CA A LYS B 1 20 ? 30.167 17.087 49.336 0.20 10.16 440 LYS B CA 1
ATOM 636 C CA B LYS B 1 20 ? 30.137 17.077 49.340 0.80 10.57 440 LYS B CA 1
ATOM 637 C C . LYS B 1 20 ? 29.747 16.769 47.901 1.00 10.24 440 LYS B C 1
ATOM 638 O O . LYS B 1 20 ? 28.590 17.021 47.502 1.00 11.57 440 LYS B O 1
ATOM 649 N N . ALA B 1 21 ? 30.687 16.251 47.119 1.00 10.57 441 ALA B N 1
ATOM 650 C CA . ALA B 1 21 ? 30.384 15.870 45.724 1.00 10.23 441 ALA B CA 1
ATOM 651 C C . ALA B 1 21 ? 29.268 14.844 45.665 1.00 10.78 441 ALA B C 1
ATOM 652 O O . ALA B 1 21 ? 28.374 14.922 44.807 1.00 12.09 441 ALA B O 1
ATOM 654 N N . LEU B 1 22 ? 29.291 13.875 46.561 1.00 10.19 442 LEU B N 1
ATOM 655 C CA . LEU B 1 22 ? 28.235 12.859 46.570 1.00 10.36 442 LEU B CA 1
ATOM 656 C C . LEU B 1 22 ? 26.890 13.488 46.868 1.00 10.81 442 LEU B C 1
ATOM 657 O O . LEU B 1 22 ? 25.899 13.171 46.215 1.00 11.68 442 LEU B O 1
ATOM 662 N N . ALA B 1 23 ? 26.822 14.360 47.863 1.00 10.95 443 ALA B N 1
ATOM 663 C CA . ALA B 1 23 ? 25.559 15.027 48.182 1.00 11.73 443 ALA B CA 1
ATOM 664 C C . ALA B 1 23 ? 25.040 15.823 46.989 1.00 11.69 443 ALA B C 1
ATOM 665 O O . ALA B 1 23 ? 23.816 15.800 46.685 1.00 13.01 443 ALA B O 1
ATOM 667 N N . THR B 1 24 ? 25.938 16.509 46.292 1.00 12.18 444 THR B N 1
ATOM 668 C CA . THR B 1 24 ? 25.542 17.300 45.108 1.00 13.71 444 THR B CA 1
ATOM 669 C C . THR B 1 24 ? 25.001 16.352 44.019 1.00 11.81 444 THR B C 1
ATOM 670 O O . THR B 1 24 ? 23.938 16.609 43.414 1.00 13.12 444 THR B O 1
ATOM 674 N N . SER B 1 25 ? 25.696 15.247 43.767 1.00 11.61 445 SER B N 1
ATOM 675 C CA . SER B 1 25 ? 25.256 14.276 42.769 1.00 11.54 445 SER B CA 1
ATOM 676 C C . SER B 1 25 ? 23.896 13.683 43.170 1.00 12.54 445 SER B C 1
ATOM 677 O O . SER B 1 25 ? 23.023 13.486 42.321 1.00 12.93 445 SER B O 1
ATOM 680 N N . GLU B 1 26 ? 23.684 13.409 44.454 1.00 12.64 44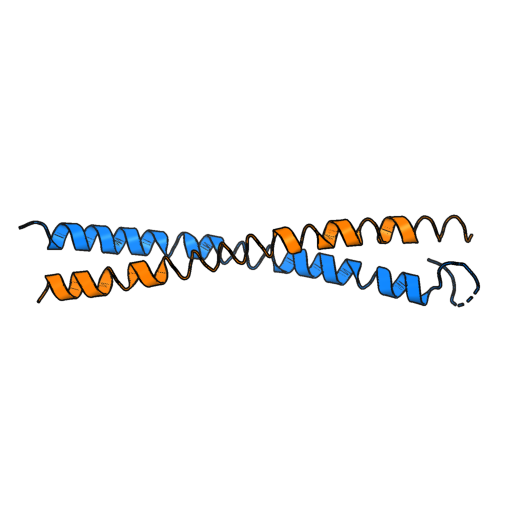6 GLU B N 1
ATOM 681 C CA . GLU B 1 26 ? 22.420 12.832 44.907 1.00 13.91 446 GLU B CA 1
ATOM 682 C C . GLU B 1 26 ? 21.282 13.817 44.686 1.00 13.60 446 GLU B C 1
ATOM 683 O O . GLU B 1 26 ? 20.184 13.403 44.310 1.00 14.23 446 GLU B O 1
ATOM 689 N N . ALA B 1 27 ? 21.557 15.107 44.870 1.00 13.48 447 ALA B N 1
ATOM 690 C CA . ALA B 1 27 ? 20.533 16.132 44.646 1.00 13.42 447 ALA B CA 1
ATOM 691 C C . ALA B 1 27 ? 20.173 16.164 43.157 1.00 13.29 447 ALA B C 1
ATOM 692 O O . ALA B 1 27 ? 18.981 16.305 42.791 1.00 15.43 447 ALA B O 1
ATOM 694 N N . LYS B 1 28 ? 21.175 16.052 42.295 1.00 12.61 448 LYS B N 1
ATOM 695 C CA A LYS B 1 28 ? 20.944 16.016 40.833 0.70 13.90 448 LYS B CA 1
ATOM 696 C CA B LYS B 1 28 ? 20.922 16.027 40.845 0.30 13.34 448 LYS B CA 1
ATOM 697 C C . LYS B 1 28 ? 20.128 14.790 40.447 1.00 13.04 448 LYS B C 1
ATOM 698 O O . LYS B 1 28 ? 19.194 14.884 39.630 1.00 14.03 448 LYS B O 1
ATOM 709 N N . VAL B 1 29 ? 20.430 13.637 41.038 1.00 12.98 449 VAL B N 1
ATOM 710 C CA . VAL B 1 29 ? 19.626 12.423 40.798 1.00 12.43 449 VAL B CA 1
ATOM 711 C C . VAL B 1 29 ? 18.177 12.684 41.193 1.00 13.34 449 VAL B C 1
ATOM 712 O O . VAL B 1 29 ? 17.248 12.362 40.434 1.00 13.03 449 VAL B O 1
ATOM 716 N N . GLN B 1 30 ? 17.944 13.283 42.357 1.00 13.13 450 GLN B N 1
ATOM 717 C CA . GLN B 1 30 ? 16.570 13.499 42.800 1.00 14.70 450 GLN B CA 1
ATOM 718 C C . GLN B 1 30 ? 15.829 14.440 41.844 1.00 13.50 450 GLN B C 1
ATOM 719 O O . GLN B 1 30 ? 14.654 14.215 41.512 1.00 14.68 450 GLN B O 1
ATOM 725 N N . GLN B 1 31 ? 16.508 15.481 41.386 1.00 13.56 451 GLN B N 1
ATOM 726 C CA . GLN B 1 31 ? 15.905 16.399 40.415 1.00 14.06 451 GLN B CA 1
ATOM 727 C C . GLN B 1 31 ? 15.576 15.682 39.099 1.00 13.29 451 GLN B C 1
ATOM 728 O O . GLN B 1 31 ? 14.481 15.878 38.539 1.00 13.43 451 GLN B O 1
ATOM 734 N N . LEU B 1 32 ? 16.489 14.869 38.600 1.00 12.49 452 LEU B N 1
ATOM 735 C CA . LEU B 1 32 ? 16.236 14.141 37.345 1.00 13.07 452 LEU B CA 1
ATOM 736 C C . LEU B 1 32 ? 15.180 13.084 37.521 1.00 13.12 452 LEU B C 1
ATOM 737 O O . LEU B 1 32 ? 14.421 12.812 36.570 1.00 12.72 452 LEU B O 1
ATOM 742 N N . MET B 1 33 ? 15.047 12.498 38.711 1.00 12.40 453 MET B N 1
ATOM 743 C CA A MET B 1 33 ? 13.975 11.536 38.984 0.50 12.01 453 MET B CA 1
ATOM 744 C CA B MET B 1 33 ? 13.969 11.535 38.963 0.50 12.52 453 MET B CA 1
ATOM 745 C C . MET B 1 33 ? 12.630 12.245 38.949 1.00 12.49 453 MET B C 1
ATOM 746 O O . MET B 1 33 ? 11.646 11.710 38.412 1.00 13.26 453 MET B O 1
ATOM 755 N N . LYS B 1 34 ? 12.577 13.443 39.519 1.00 13.05 454 LYS B N 1
ATOM 756 C CA A LYS B 1 34 ? 11.367 14.272 39.485 0.50 13.38 454 LYS B CA 1
ATOM 757 C CA B LYS B 1 34 ? 11.320 14.203 39.502 0.50 13.22 454 LYS B CA 1
ATOM 758 C C . LYS B 1 34 ? 10.924 14.549 38.056 1.00 12.95 454 LYS B C 1
ATOM 759 O O . LYS B 1 34 ? 9.738 14.395 37.687 1.00 13.73 454 LYS B O 1
ATOM 770 N N . VAL B 1 35 ? 11.854 14.983 37.221 1.00 12.15 455 VAL B N 1
ATOM 771 C CA A VAL B 1 35 ? 11.484 15.270 35.852 0.50 13.02 455 VAL B CA 1
ATOM 772 C CA B VAL B 1 35 ? 11.511 15.260 35.821 0.50 12.79 455 VAL B CA 1
ATOM 773 C C . VAL B 1 35 ? 11.171 13.986 35.063 1.00 12.51 455 VAL B C 1
ATOM 774 O O . VAL B 1 35 ? 10.234 13.979 34.250 1.00 12.54 455 VAL B O 1
ATOM 781 N N . ASN B 1 36 ? 11.882 12.896 35.317 1.00 11.25 456 ASN B N 1
ATOM 782 C CA . ASN B 1 36 ? 11.553 11.583 34.724 1.00 12.60 456 ASN B CA 1
ATOM 783 C C . ASN B 1 36 ? 10.124 11.207 35.054 1.00 11.47 456 ASN B C 1
ATOM 784 O O . ASN B 1 36 ? 9.392 10.710 34.177 1.00 10.82 456 ASN B O 1
ATOM 789 N N . SER B 1 37 ? 9.720 11.392 36.303 1.00 11.63 457 SER B N 1
ATOM 790 C CA A SER B 1 37 ? 8.376 11.008 36.740 0.80 12.26 457 SER B CA 1
ATOM 791 C CA B SER B 1 37 ? 8.378 11.002 36.718 0.20 11.70 457 SER B CA 1
ATOM 792 C C . SER B 1 37 ? 7.333 11.867 36.029 1.00 11.74 457 SER B C 1
ATOM 793 O O . SER B 1 37 ? 6.293 11.363 35.595 1.00 11.80 457 SER B O 1
ATOM 798 N N . SER B 1 38 ? 7.605 13.161 35.890 1.00 11.98 458 SER B N 1
ATOM 799 C CA A SER B 1 38 ? 6.687 14.075 35.216 0.30 11.52 458 SER B CA 1
ATOM 800 C CA B SER B 1 38 ? 6.686 14.085 35.196 0.70 11.91 458 SER B CA 1
ATOM 801 C C . SER B 1 38 ? 6.584 13.711 33.725 1.00 11.82 458 SER B C 1
ATOM 802 O O . SER B 1 38 ? 5.483 13.642 33.171 1.00 12.68 458 SER B O 1
ATOM 807 N N . LEU B 1 39 ? 7.710 13.434 33.084 1.00 11.40 459 LEU B N 1
ATOM 808 C CA . LEU B 1 39 ? 7.720 13.012 31.681 1.00 11.33 459 LEU B CA 1
ATOM 809 C C . LEU B 1 39 ? 6.883 11.749 31.536 1.00 10.86 459 LEU B C 1
ATOM 810 O O . LEU B 1 39 ? 6.038 11.633 30.610 1.00 10.74 459 LEU B O 1
ATOM 815 N N . SER B 1 40 ? 7.052 10.790 32.437 1.00 9.87 460 SER B N 1
ATOM 816 C CA A SER B 1 40 ? 6.332 9.529 32.308 0.30 10.56 460 SER B CA 1
ATOM 817 C CA B SER B 1 40 ? 6.344 9.513 32.379 0.70 10.14 460 SER B CA 1
ATOM 818 C C . SER B 1 40 ? 4.843 9.745 32.554 1.00 10.02 460 SER B C 1
ATOM 819 O O . SER B 1 40 ? 4.012 9.180 31.822 1.00 10.27 460 SER B O 1
ATOM 824 N N . ASP B 1 41 ? 4.474 10.551 33.550 1.00 10.51 461 ASP B N 1
ATOM 825 C CA . ASP B 1 41 ? 3.049 10.907 33.741 1.00 10.75 461 ASP B CA 1
ATOM 826 C C . ASP B 1 41 ? 2.452 11.534 32.484 1.00 10.35 461 ASP B C 1
ATOM 827 O O . ASP B 1 41 ? 1.317 11.214 32.087 1.00 10.78 461 ASP B O 1
ATOM 832 N N . GLU B 1 42 ? 3.216 12.405 31.842 1.00 10.09 462 GLU B N 1
ATOM 833 C CA A GLU B 1 42 ? 2.687 13.101 30.673 0.70 10.11 462 GLU B CA 1
ATOM 834 C CA B GLU B 1 42 ? 2.745 13.102 30.633 0.30 9.54 462 GLU B CA 1
ATOM 835 C C . GLU B 1 42 ? 2.564 12.164 29.466 1.00 9.64 462 GLU B C 1
ATOM 836 O O . GLU B 1 42 ? 1.618 12.282 28.706 1.00 9.83 462 GLU B O 1
ATOM 847 N N . LEU B 1 43 ? 3.481 11.230 29.312 1.00 9.22 463 LEU B N 1
ATOM 848 C CA . LEU B 1 43 ? 3.368 10.220 28.261 1.00 8.70 463 LEU B CA 1
ATOM 849 C C . LEU B 1 43 ? 2.160 9.345 28.487 1.00 9.41 463 LEU B C 1
ATOM 850 O O . LEU B 1 43 ? 1.432 9.009 27.545 1.00 10.46 463 LEU B O 1
ATOM 855 N N . ARG B 1 44 ? 1.897 8.961 29.730 1.00 8.54 464 ARG B N 1
ATOM 856 C CA . ARG B 1 44 ? 0.705 8.134 29.991 1.00 9.29 464 ARG B CA 1
ATOM 857 C C . ARG B 1 44 ? -0.560 8.905 29.701 1.00 9.45 464 ARG B C 1
ATOM 858 O O . ARG B 1 44 ? -1.523 8.349 29.158 1.00 10.41 464 ARG B O 1
ATOM 866 N N . LYS B 1 45 ? -0.585 10.183 30.067 1.00 9.32 465 LYS B N 1
ATOM 867 C CA A LYS B 1 45 ? -1.753 11.027 29.835 0.70 9.52 465 LYS B CA 1
ATOM 868 C CA B LYS B 1 45 ? -1.774 10.992 29.838 0.30 9.18 465 LYS B CA 1
ATOM 869 C C . LYS B 1 45 ? -1.995 11.179 28.341 1.00 9.33 465 LYS B C 1
ATOM 870 O O . LYS B 1 45 ? -3.136 11.057 27.868 1.00 10.11 465 LYS B O 1
ATOM 881 N N . LEU B 1 46 ? -0.932 11.474 27.593 1.00 8.97 466 LEU B N 1
ATOM 882 C CA . LEU B 1 46 ? -1.091 11.587 26.127 1.00 8.60 466 LEU B CA 1
ATOM 883 C C . LEU B 1 46 ? -1.638 10.308 25.553 1.00 9.05 466 LEU B C 1
ATOM 884 O O . LEU B 1 46 ? -2.506 10.348 24.679 1.00 9.30 466 LEU B O 1
ATOM 889 N N . GLN B 1 47 ? -1.148 9.153 26.011 1.00 7.92 467 GLN B N 1
ATOM 890 C CA . GLN B 1 47 ? -1.636 7.890 25.457 1.00 8.26 467 GLN B CA 1
ATOM 891 C C . GLN B 1 47 ? -3.120 7.711 25.747 1.00 9.27 467 GLN B C 1
ATOM 892 O O . GLN B 1 47 ? -3.870 7.224 24.892 1.00 9.45 467 GLN B O 1
ATOM 898 N N . ARG B 1 48 ? -3.564 8.066 26.941 1.00 9.06 468 ARG B N 1
ATOM 899 C CA . ARG B 1 48 ? -4.986 7.957 27.262 1.00 9.39 468 ARG B CA 1
ATOM 900 C C . ARG B 1 48 ? -5.806 8.917 26.383 1.00 9.88 468 ARG B C 1
ATOM 901 O O . ARG B 1 48 ? -6.898 8.561 25.950 1.00 10.05 468 ARG B O 1
ATOM 909 N N . GLU B 1 49 ? -5.293 10.121 26.137 1.00 8.75 469 GLU B N 1
ATOM 910 C CA . GLU B 1 49 ? -5.988 11.100 25.291 1.00 10.16 469 GLU B CA 1
ATOM 911 C C . GLU B 1 49 ? -6.070 10.614 23.846 1.00 9.79 469 GLU B C 1
ATOM 912 O O . GLU B 1 49 ? -7.102 10.806 23.184 1.00 10.10 469 GLU B O 1
ATOM 918 N N . ILE B 1 50 ? -5.005 10.002 23.334 1.00 8.96 470 ILE B N 1
ATOM 919 C CA . ILE B 1 50 ? -5.005 9.405 21.996 1.00 8.73 470 ILE B CA 1
ATOM 920 C C . ILE B 1 50 ? -6.105 8.360 21.922 1.00 8.74 470 ILE B C 1
ATOM 921 O O . ILE B 1 50 ? -6.902 8.343 20.968 1.00 9.08 470 ILE B O 1
ATOM 926 N N . HIS B 1 51 ? -6.171 7.500 22.921 1.00 8.74 471 HIS B N 1
ATOM 927 C CA . HIS B 1 51 ? -7.146 6.427 22.906 1.00 8.94 471 HIS B CA 1
ATOM 928 C C . HIS B 1 51 ? -8.584 6.964 22.992 1.00 9.78 471 HIS B C 1
ATOM 929 O O . HIS B 1 51 ? -9.496 6.437 22.319 1.00 10.09 471 HIS B O 1
ATOM 936 N N . LYS B 1 52 ? -8.795 8.004 23.778 1.00 10.22 472 LYS B N 1
ATOM 937 C CA A LYS B 1 52 ? -10.133 8.605 23.850 0.55 10.32 472 LYS B CA 1
ATOM 938 C CA B LYS B 1 52 ? -10.100 8.672 23.856 0.15 10.28 472 LYS B CA 1
ATOM 939 C CA C LYS B 1 52 ? -10.089 8.716 23.873 0.30 10.56 472 LYS B CA 1
ATOM 940 C C . LYS B 1 52 ? -10.519 9.191 22.490 1.00 10.41 472 LYS B C 1
ATOM 941 O O . LYS B 1 52 ? -11.648 8.965 22.048 1.00 10.56 472 LYS B O 1
ATOM 957 N N . LEU B 1 53 ? -9.614 9.878 21.804 1.00 10.10 473 LEU B N 1
ATOM 958 C CA . LEU B 1 53 ? -9.919 10.382 20.444 1.00 9.73 473 LEU B CA 1
ATOM 959 C C . LEU B 1 53 ? -10.168 9.261 19.468 1.00 9.37 473 LEU B C 1
ATOM 960 O O . LEU B 1 53 ? -11.089 9.341 18.656 1.00 10.13 473 LEU B O 1
ATOM 965 N N . GLN B 1 54 ? -9.381 8.201 19.535 1.00 9.89 474 GLN B N 1
ATOM 966 C CA . GLN B 1 54 ? -9.570 7.070 18.616 1.00 10.34 474 GLN B CA 1
ATOM 967 C C . GLN B 1 54 ? -10.972 6.483 18.818 1.00 10.32 474 GLN B C 1
ATOM 968 O O . GLN B 1 54 ? -11.691 6.211 17.849 1.00 11.25 474 GLN B O 1
ATOM 974 N N . ALA B 1 55 ? -11.376 6.316 20.074 1.00 10.52 475 ALA B N 1
ATOM 975 C CA . ALA B 1 55 ? -12.696 5.740 20.389 1.00 10.83 475 ALA B CA 1
ATOM 976 C C . ALA B 1 55 ? -13.787 6.706 19.939 1.00 11.30 475 ALA B C 1
ATOM 977 O O . ALA B 1 55 ? -14.802 6.283 19.352 1.00 12.33 475 ALA B O 1
ATOM 979 N N . GLU B 1 56 ? -13.637 7.987 20.212 1.00 11.17 476 GLU B N 1
ATOM 980 C CA . GLU B 1 56 ? -14.662 8.972 19.811 1.00 12.64 476 GLU B CA 1
ATOM 981 C C . GLU B 1 56 ? -14.763 9.039 18.298 1.00 11.67 476 GLU B C 1
ATOM 982 O O . GLU B 1 56 ? -15.885 9.113 17.764 1.00 12.68 476 GLU B O 1
ATOM 988 N N . ASN B 1 57 ? -13.631 8.997 17.580 1.00 10.95 477 ASN B N 1
ATOM 989 C CA . ASN B 1 57 ? -13.696 9.013 16.120 1.00 11.11 477 ASN B CA 1
ATOM 990 C C . ASN B 1 57 ? -14.424 7.809 15.556 1.00 11.62 477 ASN B C 1
ATOM 991 O O . ASN B 1 57 ? -15.225 7.940 14.617 1.00 13.15 477 ASN B O 1
ATOM 996 N N . LEU B 1 58 ? -14.188 6.636 16.116 1.00 11.91 478 LEU B N 1
ATOM 997 C CA . LEU B 1 58 ? -14.904 5.450 15.664 1.00 13.17 478 LEU B CA 1
ATOM 998 C C . LEU B 1 58 ? -16.384 5.533 15.995 1.00 14.02 478 LEU B C 1
ATOM 999 O O . LEU B 1 58 ? -17.201 5.020 15.210 1.00 16.94 478 LEU B O 1
ATOM 1004 N N . GLN B 1 59 ? -16.747 6.164 17.114 1.00 15.34 479 GLN B N 1
ATOM 1005 C CA . GLN B 1 59 ? -18.178 6.404 17.441 1.00 16.64 479 GLN B CA 1
ATOM 1006 C C . GLN B 1 59 ? -18.801 7.370 16.435 1.00 15.98 479 GLN B C 1
ATOM 1007 O O . GLN B 1 59 ? -19.947 7.150 16.008 1.00 17.71 479 GLN B O 1
ATOM 1013 N N . LEU B 1 60 ? -18.071 8.409 16.022 1.00 16.17 480 LEU B N 1
ATOM 1014 C CA . LEU B 1 60 ? -18.617 9.383 15.047 1.00 15.96 480 LEU B CA 1
ATOM 1015 C C . LEU B 1 60 ? -18.864 8.758 13.693 1.00 17.28 480 LEU B C 1
ATOM 1016 O O . LEU B 1 60 ? -19.698 9.251 12.907 1.00 18.40 480 LEU B O 1
ATOM 1021 N N . ARG B 1 61 ? 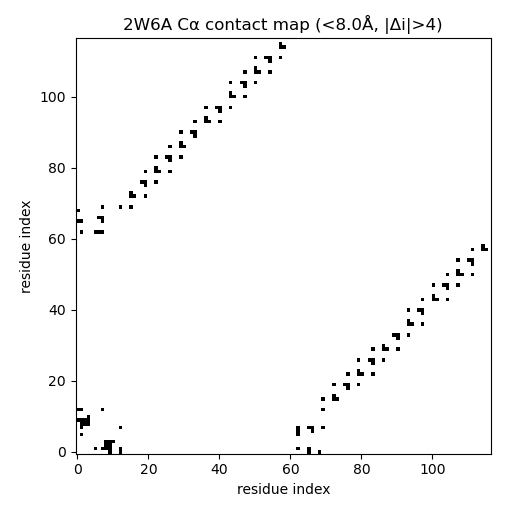-18.173 7.664 13.423 1.00 18.30 481 ARG B N 1
ATOM 1022 C CA . ARG B 1 61 ? -18.329 6.922 12.183 1.00 20.00 481 ARG B CA 1
ATOM 1023 C C . ARG B 1 61 ? -19.516 5.937 12.262 1.00 21.73 481 ARG B C 1
ATOM 1024 O O . ARG B 1 61 ? -19.862 5.354 11.251 1.00 24.82 481 ARG B O 1
ATOM 1032 N N . GLN B 1 62 ? -20.128 5.763 13.440 1.00 22.06 482 GLN B N 1
ATOM 1033 C CA . GLN B 1 62 ? -21.211 4.763 13.622 1.00 23.48 482 GLN B CA 1
ATOM 1034 C C . GLN B 1 62 ? -22.559 5.438 13.786 1.00 24.85 482 GLN B C 1
ATOM 1035 O O . GLN B 1 62 ? -22.806 6.175 14.748 1.00 24.95 482 GLN B O 1
#